Protein AF-B5LDU3-F1 (afdb_monomer_lite)

InterPro domains:
  IPR001356 Homeodomain [PF00046] (6-57)
  IPR001356 Homeodomain [PS50071] (1-59)
  IPR001356 Homeodomain [SM00389] (2-60)
  IPR001356 Homeodomain [cd00086] (3-57)
  IPR009057 Homedomain-like superfamily [SSF46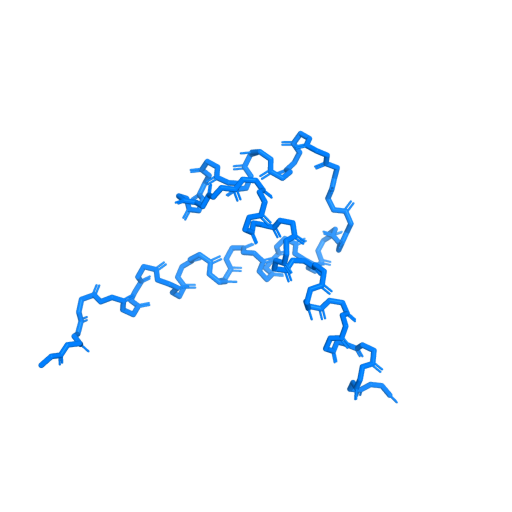689] (3-58)

Radius of gyration: 12.21 Å; chains: 1; bounding box: 24×30×34 Å

Foldseek 3Di:
DDDPVPVLVVVLVVVLVVVCVVPLPDDLVRLVVSCVVSVHDSVVSVVVSVVVVVVVVVVD

pLDDT: mean 85.66, std 15.34, range [44.88, 95.69]

Secondary structure (DSSP, 8-state):
--SSSHHHHHHHHHHHHHHHHH-SS--HHHHHHHHHHHT--HHHHHHHHHHHHHHHHHT-

Structure (mmCIF, N/CA/C/O backbone):
data_AF-B5LDU3-F1
#
_entry.id   AF-B5LDU3-F1
#
loop_
_atom_site.group_PDB
_atom_site.id
_atom_site.type_symbol
_atom_site.label_atom_id
_atom_site.label_alt_id
_atom_site.label_comp_id
_atom_site.label_asym_id
_atom_site.label_entity_id
_atom_site.label_seq_id
_atom_site.pdbx_PDB_ins_code
_atom_site.Cartn_x
_atom_site.Cartn_y
_atom_site.Cartn_z
_atom_site.occupancy
_atom_site.B_iso_or_equiv
_atom_site.auth_seq_id
_atom_site.auth_comp_id
_atom_site.auth_asym_id
_atom_site.auth_atom_id
_atom_site.pdbx_PDB_model_num
ATOM 1 N N . GLY A 1 1 ? 5.289 -20.151 17.656 1.00 54.09 1 GLY A N 1
ATOM 2 C CA . GLY A 1 1 ? 5.056 -18.817 17.074 1.00 54.09 1 GLY A CA 1
ATOM 3 C C . GLY A 1 1 ? 4.410 -18.961 15.710 1.00 54.09 1 GLY A C 1
ATOM 4 O O . GLY A 1 1 ? 4.521 -20.019 15.113 1.00 54.09 1 GLY A O 1
ATOM 5 N N . GLU A 1 2 ? 3.708 -17.918 15.262 1.00 47.19 2 GLU A N 1
ATOM 6 C CA . GLU A 1 2 ? 3.402 -17.609 13.847 1.00 47.19 2 GLU A CA 1
ATOM 7 C C . GLU A 1 2 ? 2.468 -18.499 13.000 1.00 47.19 2 GLU A C 1
ATOM 9 O O . GLU A 1 2 ? 2.825 -18.901 11.901 1.00 47.19 2 GLU A O 1
ATOM 14 N N . GLN A 1 3 ? 1.197 -18.663 13.390 1.00 45.72 3 GLN A N 1
ATOM 15 C CA . GLN A 1 3 ? 0.156 -19.115 12.432 1.00 45.72 3 GLN A CA 1
ATOM 16 C C . GLN A 1 3 ? -1.020 -18.138 12.242 1.00 45.72 3 GLN A C 1
ATOM 18 O O . GLN A 1 3 ? -1.757 -18.244 11.268 1.00 45.72 3 GLN A O 1
ATOM 23 N N . LYS A 1 4 ? -1.173 -17.106 13.087 1.00 44.88 4 LYS A N 1
ATOM 24 C CA . LYS A 1 4 ? -2.306 -16.156 12.986 1.00 44.88 4 LYS A CA 1
ATOM 25 C C . LYS A 1 4 ? -2.038 -14.900 12.139 1.00 44.88 4 LYS A C 1
ATOM 27 O O . LYS A 1 4 ? -2.977 -14.194 11.789 1.00 44.88 4 LYS A O 1
ATOM 32 N N . THR A 1 5 ? -0.790 -14.626 11.750 1.00 51.22 5 THR A N 1
ATOM 33 C CA . THR A 1 5 ? -0.415 -13.346 11.102 1.00 51.22 5 THR A CA 1
ATOM 34 C C . THR A 1 5 ? -0.362 -13.412 9.568 1.00 51.22 5 THR A C 1
ATOM 36 O O . THR A 1 5 ? -0.363 -12.376 8.901 1.00 51.22 5 THR A O 1
ATOM 39 N N . HIS A 1 6 ? -0.322 -14.612 8.980 1.00 49.47 6 HIS A N 1
ATOM 40 C CA . HIS A 1 6 ? -0.124 -14.775 7.534 1.00 49.47 6 HIS A CA 1
ATOM 41 C C . HIS A 1 6 ? -1.371 -14.425 6.712 1.00 49.47 6 HIS A C 1
ATOM 43 O O . HIS A 1 6 ? -1.263 -13.683 5.737 1.00 49.47 6 HIS A O 1
ATOM 49 N N . CYS A 1 7 ? -2.560 -14.838 7.159 1.00 51.53 7 CYS A N 1
ATOM 50 C CA . CYS A 1 7 ? -3.812 -14.562 6.446 1.00 51.53 7 CYS A CA 1
ATOM 51 C C . CYS A 1 7 ? -4.125 -13.057 6.346 1.00 51.53 7 CYS A C 1
ATOM 53 O O . CYS A 1 7 ? -4.643 -12.596 5.330 1.00 51.53 7 CYS A O 1
ATOM 55 N N . PHE A 1 8 ? -3.779 -12.269 7.373 1.00 56.69 8 PHE A N 1
ATOM 56 C CA . PHE A 1 8 ? -4.008 -10.819 7.378 1.00 56.69 8 PHE A CA 1
ATOM 57 C C . PHE A 1 8 ? -3.079 -10.091 6.396 1.00 56.69 8 PHE A C 1
ATOM 59 O O . PHE A 1 8 ? -3.516 -9.256 5.606 1.00 56.69 8 PHE A O 1
ATOM 66 N N . LYS A 1 9 ? -1.791 -10.460 6.378 1.00 67.31 9 LYS A N 1
ATOM 67 C CA . LYS A 1 9 ? -0.814 -9.875 5.448 1.00 67.31 9 LYS A CA 1
ATOM 68 C C . LYS A 1 9 ? -1.059 -10.297 3.999 1.00 67.31 9 LYS A C 1
ATOM 70 O O . LYS A 1 9 ? -0.765 -9.520 3.093 1.00 67.31 9 LYS A O 1
ATOM 75 N N . GLU A 1 10 ? -1.567 -11.504 3.770 1.00 76.00 10 GLU A N 1
ATOM 76 C CA . GLU A 1 10 ? -1.835 -12.018 2.427 1.00 76.00 10 GLU A CA 1
ATOM 77 C C . GLU A 1 10 ? -3.026 -11.322 1.765 1.00 76.00 10 GLU A C 1
ATOM 79 O O . GLU A 1 10 ? -2.881 -10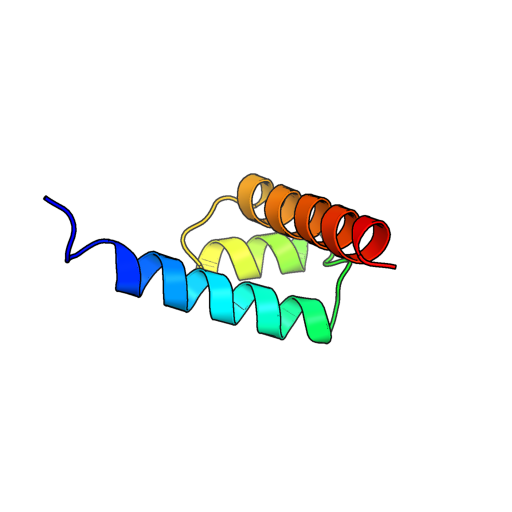.831 0.647 1.00 76.00 10 GLU A O 1
ATOM 84 N N . LYS A 1 11 ? -4.151 -11.156 2.478 1.00 81.50 11 LYS A N 1
ATOM 85 C CA . LYS A 1 11 ? -5.309 -10.398 1.969 1.00 81.50 11 LYS A CA 1
ATOM 86 C C . LYS A 1 11 ? -4.932 -8.962 1.604 1.00 81.50 11 LYS A C 1
ATOM 88 O O . LYS A 1 11 ? -5.221 -8.511 0.498 1.00 81.50 11 LYS A O 1
ATOM 93 N N . THR A 1 12 ? -4.199 -8.279 2.486 1.00 86.56 12 THR A N 1
ATOM 94 C CA . THR A 1 12 ? -3.692 -6.925 2.227 1.00 86.56 12 THR A CA 1
ATOM 95 C C . THR A 1 12 ? -2.746 -6.879 1.024 1.00 86.56 12 THR A C 1
ATOM 97 O O . THR A 1 12 ? -2.852 -5.981 0.189 1.00 86.56 12 THR A O 1
ATOM 100 N N . ARG A 1 13 ? -1.838 -7.855 0.880 1.00 86.56 13 ARG A N 1
ATOM 101 C CA . ARG A 1 13 ? -0.942 -7.935 -0.287 1.00 86.56 13 ARG A CA 1
ATOM 102 C C . ARG A 1 13 ? -1.696 -8.178 -1.585 1.00 86.56 13 ARG A C 1
ATOM 104 O O . ARG A 1 13 ? -1.333 -7.566 -2.585 1.00 86.56 13 ARG A O 1
ATOM 111 N N . ASN A 1 14 ? -2.693 -9.054 -1.579 1.00 90.44 14 ASN A N 1
ATOM 112 C CA . ASN A 1 14 ? -3.477 -9.357 -2.770 1.00 90.44 14 ASN A CA 1
ATOM 113 C C . ASN A 1 14 ? -4.265 -8.124 -3.214 1.00 90.44 14 ASN A C 1
ATOM 115 O O . ASN A 1 14 ? -4.144 -7.733 -4.370 1.00 90.44 14 ASN A O 1
ATOM 119 N N . LEU A 1 15 ? -4.926 -7.422 -2.286 1.00 91.81 15 LEU A N 1
ATOM 120 C CA . LEU A 1 15 ? -5.646 -6.185 -2.597 1.00 91.81 15 LEU A CA 1
ATOM 121 C C . LEU A 1 15 ? -4.732 -5.104 -3.200 1.00 91.81 15 LEU A C 1
ATOM 123 O O . LEU A 1 15 ? -5.078 -4.494 -4.209 1.00 91.81 15 LEU A O 1
ATOM 127 N N . LEU A 1 16 ? -3.547 -4.884 -2.617 1.00 93.62 16 LEU A N 1
ATOM 128 C CA . LEU A 1 16 ? -2.580 -3.910 -3.137 1.00 93.62 16 LEU A CA 1
ATOM 129 C C . LEU A 1 16 ? -2.030 -4.314 -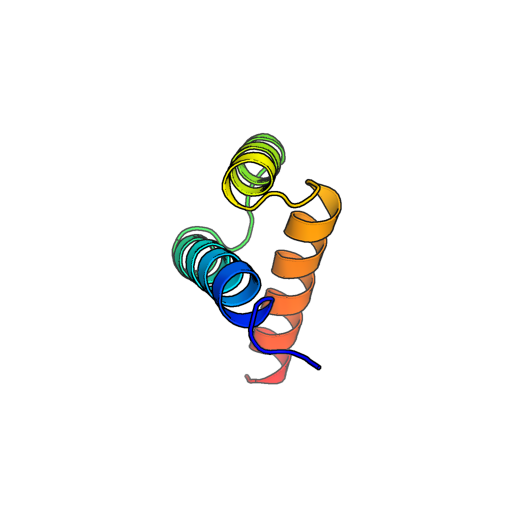4.515 1.00 93.62 16 LEU A C 1
ATOM 131 O O . LEU A 1 16 ? -1.827 -3.448 -5.364 1.00 93.62 16 LEU A O 1
ATOM 135 N N . ARG A 1 17 ? -1.810 -5.614 -4.757 1.00 93.44 17 ARG A N 1
ATOM 136 C CA . ARG A 1 17 ? -1.377 -6.139 -6.065 1.00 93.44 17 ARG A CA 1
ATOM 137 C C . ARG A 1 17 ? -2.442 -5.960 -7.136 1.00 93.44 17 ARG A C 1
ATOM 139 O O . ARG A 1 17 ? -2.112 -5.471 -8.208 1.00 93.44 17 ARG A O 1
ATOM 146 N N . GLU A 1 18 ? -3.691 -6.312 -6.850 1.00 93.88 18 GLU A N 1
ATOM 147 C CA . GLU A 1 18 ? -4.790 -6.126 -7.802 1.00 93.88 18 GLU A CA 1
ATOM 148 C C . GLU A 1 18 ? -4.971 -4.654 -8.168 1.00 93.88 18 GLU A C 1
ATOM 150 O O . GLU A 1 18 ? -5.142 -4.318 -9.337 1.00 93.88 18 GLU A O 1
ATOM 155 N N . TRP A 1 19 ? -4.862 -3.761 -7.181 1.00 94.31 19 TRP A N 1
ATOM 156 C CA . TRP A 1 19 ? -4.895 -2.325 -7.435 1.00 94.31 19 TRP A CA 1
ATOM 157 C C . TRP A 1 19 ? -3.716 -1.846 -8.271 1.00 94.31 19 TRP A C 1
ATOM 159 O O . TRP A 1 19 ? -3.907 -1.050 -9.181 1.00 94.31 19 TRP A O 1
ATOM 169 N N . TYR A 1 20 ? -2.514 -2.347 -7.997 1.00 94.69 20 TYR A N 1
ATOM 170 C CA . TYR A 1 20 ? -1.313 -1.985 -8.744 1.00 94.69 20 TYR A CA 1
ATOM 171 C C . TYR A 1 20 ? -1.405 -2.315 -10.236 1.00 94.69 20 TYR A C 1
ATOM 173 O O . TYR A 1 20 ? -0.923 -1.539 -11.054 1.00 94.69 20 TYR A O 1
ATOM 181 N N . LEU A 1 21 ? -2.044 -3.434 -10.587 1.00 93.25 21 LEU A N 1
ATOM 182 C CA . LEU A 1 21 ? -2.280 -3.813 -11.983 1.00 93.25 21 LEU A CA 1
ATOM 183 C C . LEU A 1 21 ? -3.230 -2.846 -12.707 1.00 93.25 21 LEU A C 1
ATOM 185 O O . LEU A 1 21 ? -3.183 -2.756 -13.929 1.00 93.25 21 LEU A O 1
ATOM 189 N N . ARG A 1 22 ? -4.084 -2.129 -11.965 1.00 93.38 22 ARG A N 1
ATOM 190 C CA . ARG A 1 22 ? -5.038 -1.147 -12.506 1.00 93.38 22 ARG A CA 1
ATOM 191 C C . ARG A 1 22 ? -4.459 0.266 -12.525 1.00 93.38 22 ARG A C 1
ATOM 193 O O . ARG A 1 22 ? -4.601 0.971 -13.514 1.00 93.38 22 ARG A O 1
ATOM 200 N N . ASP A 1 23 ? -3.832 0.673 -11.425 1.00 91.81 23 ASP A N 1
ATOM 201 C CA . ASP A 1 23 ? -3.249 1.998 -11.232 1.00 91.81 23 ASP A CA 1
ATOM 202 C C . ASP A 1 23 ? -1.977 1.902 -10.359 1.00 91.81 23 ASP A C 1
ATOM 204 O O . ASP A 1 23 ? -2.053 1.857 -9.123 1.00 91.81 23 ASP A O 1
ATOM 208 N N . PRO A 1 24 ? -0.778 1.881 -10.973 1.00 92.75 24 PRO A N 1
ATOM 209 C CA . PRO A 1 24 ? 0.485 1.842 -10.243 1.00 92.75 24 PRO A CA 1
ATOM 210 C C . PRO A 1 24 ? 0.859 3.185 -9.589 1.00 92.75 24 PRO A C 1
ATOM 212 O O . PRO A 1 24 ? 1.838 3.235 -8.830 1.00 92.75 24 PRO A O 1
ATOM 215 N N . TYR A 1 25 ? 0.110 4.265 -9.839 1.00 94.88 25 TYR A N 1
ATOM 216 C CA . TYR A 1 25 ? 0.342 5.616 -9.319 1.00 94.88 25 TYR A CA 1
ATOM 217 C C . TYR A 1 25 ? -0.918 6.194 -8.645 1.00 94.88 25 TYR A C 1
ATOM 219 O O . TYR A 1 25 ? -1.387 7.266 -9.028 1.00 94.88 25 TYR A O 1
ATOM 227 N N . PRO A 1 26 ? -1.418 5.564 -7.563 1.00 91.69 26 PRO A N 1
ATOM 228 C CA . PRO A 1 26 ? -2.630 6.025 -6.901 1.00 91.69 26 PRO A CA 1
ATOM 229 C C . PRO A 1 26 ? -2.465 7.454 -6.369 1.00 91.69 26 PRO A C 1
ATOM 231 O O . PRO A 1 26 ? -1.455 7.792 -5.737 1.00 91.69 26 PRO A O 1
ATOM 234 N N . ASN A 1 27 ? -3.483 8.288 -6.569 1.00 93.94 27 ASN A N 1
ATOM 235 C CA . ASN A 1 27 ? -3.539 9.635 -6.000 1.00 93.94 27 ASN A CA 1
ATOM 236 C C . ASN A 1 27 ? -3.715 9.598 -4.456 1.00 93.94 27 ASN A C 1
ATOM 238 O O . ASN A 1 27 ? -3.989 8.538 -3.882 1.00 93.94 27 ASN A O 1
ATOM 242 N N . PRO A 1 28 ? -3.548 10.727 -3.735 1.00 93.38 28 PRO A N 1
ATOM 243 C CA . PRO A 1 28 ? -3.661 10.752 -2.272 1.00 93.38 28 PRO A CA 1
ATOM 244 C C . PRO A 1 28 ? -5.005 10.244 -1.725 1.00 93.38 28 PRO A C 1
ATOM 246 O O . PRO A 1 28 ? -5.016 9.544 -0.711 1.00 93.38 28 PRO A O 1
ATOM 249 N N . GLY A 1 29 ? -6.120 10.536 -2.406 1.00 95.25 29 GLY A N 1
ATOM 250 C CA . GLY A 1 29 ? -7.448 10.039 -2.030 1.00 95.25 29 GLY A CA 1
ATOM 251 C C . GLY A 1 29 ? -7.521 8.516 -2.112 1.00 95.25 29 GLY A C 1
ATOM 252 O O . GLY A 1 29 ? -7.880 7.852 -1.140 1.00 95.25 29 GLY A O 1
ATOM 253 N N . LYS A 1 30 ? -7.034 7.952 -3.220 1.00 93.00 30 LYS A N 1
ATOM 254 C CA . LYS A 1 30 ? -6.984 6.507 -3.445 1.00 93.00 30 LYS A CA 1
ATOM 255 C C . LYS A 1 30 ? -6.080 5.788 -2.447 1.00 93.00 30 LYS A C 1
ATOM 257 O O . LYS A 1 30 ? -6.436 4.726 -1.942 1.00 93.00 30 LYS A O 1
ATOM 262 N N . LYS A 1 31 ? -4.933 6.384 -2.095 1.00 93.75 31 LYS A N 1
ATOM 263 C CA . LYS A 1 31 ? -4.049 5.855 -1.038 1.00 93.75 31 LYS A CA 1
ATOM 264 C C . LYS A 1 31 ? -4.756 5.784 0.314 1.00 93.75 31 LYS A C 1
ATOM 266 O O . LYS A 1 31 ? -4.533 4.827 1.048 1.00 93.75 31 LYS A O 1
ATOM 271 N N . ARG A 1 32 ? -5.593 6.773 0.644 1.00 95.38 32 ARG A N 1
ATOM 272 C CA . ARG A 1 32 ? -6.377 6.795 1.887 1.00 95.38 32 ARG A CA 1
ATOM 273 C C . ARG A 1 32 ? -7.493 5.748 1.879 1.00 95.38 32 ARG A C 1
ATOM 275 O O . ARG A 1 32 ? -7.680 5.074 2.885 1.00 95.38 32 ARG A O 1
ATOM 282 N N . GLU A 1 33 ? -8.176 5.549 0.754 1.00 95.25 33 GLU A N 1
ATOM 283 C CA . GLU A 1 33 ? -9.138 4.445 0.611 1.00 95.25 33 GLU A CA 1
ATOM 284 C C . GLU A 1 33 ? -8.463 3.079 0.795 1.00 95.25 33 GLU A C 1
ATOM 286 O O . GLU A 1 33 ? -8.946 2.239 1.551 1.00 95.25 33 GLU A O 1
ATOM 291 N N . LEU A 1 34 ? -7.307 2.873 0.157 1.00 93.75 34 LEU A N 1
ATOM 292 C CA . LEU A 1 34 ? -6.530 1.641 0.288 1.00 93.75 34 LEU A CA 1
ATOM 293 C C . LEU A 1 34 ? -6.020 1.432 1.713 1.00 93.75 34 LEU A C 1
ATOM 295 O O . LEU A 1 34 ? -6.044 0.309 2.205 1.00 93.75 34 LEU A O 1
ATOM 299 N N . ALA A 1 35 ? -5.591 2.497 2.386 1.00 94.19 35 ALA A N 1
ATOM 300 C CA . ALA A 1 35 ? -5.185 2.467 3.787 1.00 94.19 35 ALA A CA 1
ATOM 301 C C . ALA A 1 35 ? -6.330 1.964 4.682 1.00 94.19 35 ALA A C 1
ATOM 303 O O . ALA A 1 35 ? -6.147 0.998 5.420 1.00 94.19 35 ALA A O 1
ATOM 304 N N . ASN A 1 36 ? -7.533 2.523 4.515 1.00 93.31 36 ASN A N 1
ATOM 305 C CA . ASN A 1 36 ? -8.725 2.086 5.244 1.00 93.31 36 ASN A CA 1
ATOM 306 C C . ASN A 1 36 ? -9.078 0.619 4.952 1.00 93.31 36 ASN A C 1
ATOM 308 O O . ASN A 1 36 ? -9.346 -0.142 5.875 1.00 93.31 36 ASN A O 1
ATOM 312 N N . ALA A 1 37 ? -9.035 0.204 3.683 1.00 90.94 37 ALA A N 1
ATOM 313 C CA . ALA A 1 37 ? -9.376 -1.162 3.279 1.00 90.94 37 ALA A CA 1
ATOM 314 C C . ALA A 1 37 ? -8.346 -2.216 3.730 1.00 90.94 37 ALA A C 1
ATOM 316 O O . ALA A 1 37 ? -8.688 -3.381 3.917 1.00 90.94 37 ALA A O 1
ATOM 317 N N . THR A 1 38 ? -7.080 -1.825 3.889 1.00 89.88 38 THR A N 1
ATOM 318 C CA . THR A 1 38 ? -5.976 -2.734 4.248 1.00 89.88 38 THR A CA 1
ATOM 319 C C . THR A 1 38 ? -5.583 -2.681 5.722 1.00 89.88 38 THR A C 1
ATOM 321 O O . THR A 1 38 ? -4.747 -3.480 6.152 1.00 89.88 38 THR A O 1
ATOM 324 N N . GLY A 1 39 ? -6.142 -1.739 6.489 1.00 90.50 39 GLY A N 1
ATOM 325 C CA . GLY A 1 39 ? -5.716 -1.450 7.861 1.00 90.50 39 GLY A CA 1
ATOM 326 C C . GLY A 1 39 ? -4.291 -0.891 7.951 1.00 90.50 39 GLY A C 1
ATOM 327 O O . GLY A 1 39 ? -3.644 -1.017 8.989 1.00 90.50 39 GLY A O 1
ATOM 328 N N . LEU A 1 40 ? -3.775 -0.323 6.858 1.00 92.12 40 LEU A N 1
ATOM 329 C CA . LEU A 1 40 ? -2.457 0.308 6.791 1.00 92.12 40 LEU A CA 1
ATOM 330 C C . LEU A 1 40 ? -2.583 1.825 6.911 1.00 92.12 40 LEU A C 1
ATOM 332 O O . LEU A 1 40 ? -3.652 2.396 6.732 1.00 92.12 40 LEU A O 1
ATOM 336 N N . THR A 1 41 ? -1.466 2.509 7.138 1.00 93.56 41 THR A N 1
ATOM 337 C CA . THR A 1 41 ? -1.412 3.967 7.003 1.00 93.56 41 THR A CA 1
ATOM 338 C C . THR A 1 41 ? -1.245 4.378 5.534 1.00 93.56 41 THR A C 1
ATOM 340 O O . THR A 1 41 ? -0.624 3.648 4.749 1.00 93.56 41 THR A O 1
ATOM 343 N N . PRO A 1 42 ? -1.705 5.580 5.131 1.00 93.56 42 PRO A N 1
ATOM 344 C CA . PRO A 1 42 ? -1.484 6.094 3.775 1.00 93.56 42 PRO A CA 1
ATOM 345 C C . PRO A 1 42 ? -0.002 6.105 3.365 1.00 93.56 42 PRO A C 1
ATOM 347 O O . PRO A 1 42 ? 0.328 5.860 2.203 1.00 93.56 42 PRO A O 1
ATOM 350 N N . THR A 1 43 ? 0.902 6.323 4.325 1.00 95.12 43 THR A N 1
ATOM 351 C CA . THR A 1 43 ? 2.357 6.261 4.124 1.00 95.12 43 THR A CA 1
ATOM 352 C C . THR A 1 43 ? 2.839 4.843 3.821 1.00 95.12 43 THR A C 1
ATOM 354 O O . THR A 1 43 ? 3.632 4.656 2.899 1.00 95.12 43 THR A O 1
ATOM 357 N N . GLN A 1 44 ? 2.356 3.829 4.551 1.00 94.12 44 GLN A N 1
ATOM 358 C CA . GLN A 1 44 ? 2.689 2.422 4.290 1.00 94.12 44 GLN A CA 1
ATOM 359 C C . GLN A 1 44 ? 2.212 1.983 2.905 1.00 94.12 44 GLN A C 1
ATOM 361 O O . GLN A 1 44 ? 2.978 1.361 2.169 1.00 94.12 44 GLN A O 1
ATOM 366 N N . VAL A 1 45 ? 0.993 2.371 2.519 1.00 94.88 45 VAL A N 1
ATOM 367 C CA . VAL A 1 45 ? 0.474 2.151 1.163 1.00 94.88 45 VAL A CA 1
ATOM 368 C C . VAL A 1 45 ? 1.376 2.850 0.144 1.00 94.88 45 VAL A C 1
ATOM 370 O O . VAL A 1 45 ? 1.886 2.210 -0.771 1.00 94.88 45 VAL A O 1
ATOM 373 N N . GLY A 1 46 ? 1.677 4.137 0.334 1.00 95.62 46 GLY A N 1
ATOM 374 C CA . GLY A 1 46 ? 2.563 4.891 -0.557 1.00 95.62 46 GLY A CA 1
ATOM 375 C C . GLY A 1 46 ? 3.938 4.239 -0.750 1.00 95.62 46 GLY A C 1
ATOM 376 O O . GLY A 1 46 ? 4.415 4.124 -1.881 1.00 95.62 46 GLY A O 1
ATOM 377 N N . ASN A 1 47 ? 4.547 3.758 0.334 1.00 95.69 47 ASN A N 1
ATOM 378 C CA . ASN A 1 47 ? 5.820 3.042 0.290 1.00 95.69 47 ASN A CA 1
ATOM 379 C C . ASN A 1 47 ? 5.706 1.685 -0.404 1.00 95.69 47 ASN A C 1
ATOM 381 O O . ASN A 1 47 ? 6.604 1.326 -1.161 1.00 95.69 47 ASN A O 1
ATOM 385 N N . TRP A 1 48 ? 4.608 0.954 -0.210 1.00 95.25 48 TRP A N 1
ATOM 386 C CA . TRP A 1 48 ? 4.380 -0.306 -0.910 1.00 95.25 48 TRP A CA 1
ATOM 387 C C . TRP A 1 48 ? 4.363 -0.101 -2.432 1.00 95.25 48 TRP A C 1
ATOM 389 O O . TRP A 1 48 ? 5.097 -0.785 -3.142 1.00 95.25 48 TRP A O 1
ATOM 399 N N . PHE A 1 49 ? 3.623 0.900 -2.927 1.00 95.62 49 PHE A N 1
ATOM 400 C CA . PHE A 1 49 ? 3.574 1.223 -4.361 1.00 95.62 49 PHE A CA 1
ATOM 401 C C . PHE A 1 49 ? 4.935 1.695 -4.889 1.00 95.62 49 PHE A C 1
ATOM 403 O O . PHE A 1 49 ? 5.369 1.266 -5.957 1.00 95.62 49 PHE A 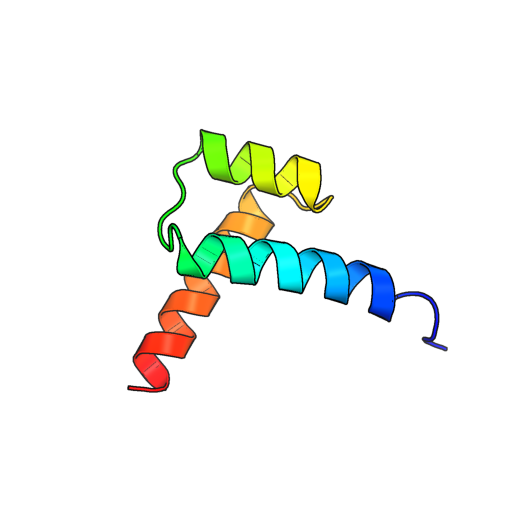O 1
ATOM 410 N N . LYS A 1 50 ? 5.648 2.538 -4.128 1.00 94.94 50 LYS A N 1
ATOM 411 C CA . LYS A 1 50 ? 7.007 2.986 -4.477 1.00 94.94 50 LYS A CA 1
ATOM 412 C C . LYS A 1 50 ? 7.965 1.802 -4.633 1.00 94.94 50 LYS A C 1
ATOM 414 O O . LYS A 1 50 ? 8.606 1.670 -5.673 1.00 94.94 50 LYS A O 1
ATOM 419 N N . ASN A 1 51 ? 8.012 0.926 -3.633 1.00 95.38 51 ASN A N 1
ATOM 420 C CA . ASN A 1 51 ? 8.893 -0.238 -3.621 1.00 95.38 51 ASN A CA 1
ATOM 421 C C . ASN A 1 51 ? 8.499 -1.251 -4.704 1.00 95.38 51 AS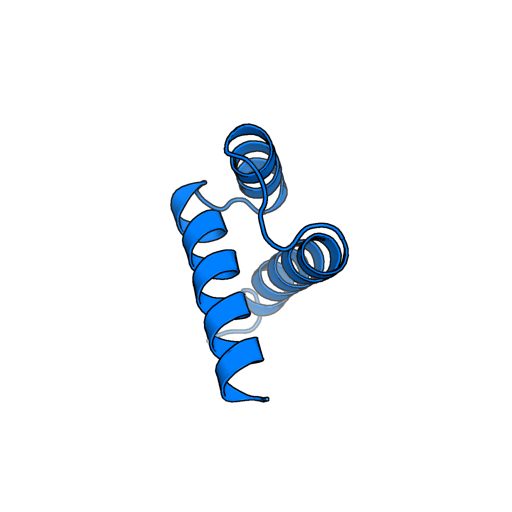N A C 1
ATOM 423 O O . ASN A 1 51 ? 9.366 -1.900 -5.285 1.00 95.38 51 ASN A O 1
ATOM 427 N N . ARG A 1 52 ? 7.200 -1.386 -5.007 1.00 94.56 52 ARG A N 1
ATOM 428 C CA . ARG A 1 52 ? 6.731 -2.274 -6.074 1.00 94.56 52 ARG A CA 1
ATOM 429 C C . ARG A 1 52 ? 7.217 -1.812 -7.447 1.00 94.56 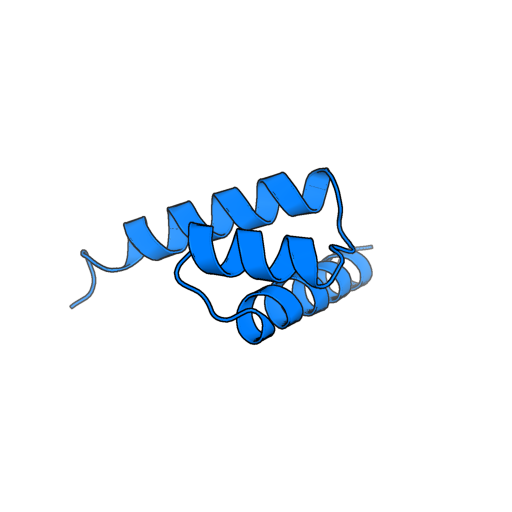52 ARG A C 1
ATOM 431 O O . ARG A 1 52 ? 7.803 -2.621 -8.156 1.00 94.56 52 ARG A O 1
ATOM 438 N N . ARG A 1 53 ? 7.101 -0.517 -7.761 1.00 95.12 53 ARG A N 1
ATOM 439 C CA . ARG A 1 53 ? 7.639 0.051 -9.011 1.00 95.12 53 ARG A CA 1
ATOM 440 C C . ARG A 1 53 ? 9.153 -0.094 -9.126 1.00 95.12 53 ARG A C 1
ATOM 442 O O . ARG A 1 53 ? 9.657 -0.336 -10.214 1.00 95.12 53 ARG A O 1
ATOM 449 N N . GLN A 1 54 ? 9.886 0.056 -8.021 1.00 94.31 54 GLN A N 1
ATOM 450 C CA . GLN A 1 54 ? 11.335 -0.176 -8.018 1.00 94.31 54 GLN A CA 1
ATOM 451 C C . GLN A 1 54 ? 11.676 -1.632 -8.349 1.00 94.31 54 GLN A C 1
ATOM 453 O O . GLN A 1 54 ? 12.570 -1.871 -9.152 1.00 94.31 54 GLN A O 1
ATOM 458 N N . ARG A 1 55 ? 10.943 -2.597 -7.779 1.00 92.56 55 ARG A N 1
ATOM 459 C CA . ARG A 1 55 ? 11.129 -4.023 -8.088 1.00 92.56 55 ARG A CA 1
ATOM 460 C C . ARG A 1 55 ? 10.831 -4.354 -9.545 1.00 92.56 55 ARG A C 1
ATOM 462 O O . ARG A 1 55 ? 11.575 -5.129 -10.120 1.00 92.56 55 ARG A O 1
ATOM 469 N N . ASP A 1 56 ? 9.779 -3.779 -10.119 1.00 90.44 56 ASP A N 1
ATOM 470 C CA . ASP A 1 56 ? 9.428 -4.042 -11.518 1.00 90.44 56 ASP A CA 1
ATOM 471 C C . ASP A 1 56 ? 10.481 -3.469 -12.480 1.00 90.44 56 ASP A C 1
ATOM 473 O O . ASP A 1 56 ? 10.806 -4.114 -13.465 1.00 90.44 56 ASP A O 1
ATOM 477 N N . ARG A 1 57 ? 11.087 -2.312 -12.162 1.00 88.88 57 ARG A N 1
ATOM 478 C CA . ARG A 1 57 ? 12.225 -1.776 -12.935 1.00 88.88 57 ARG A CA 1
ATOM 479 C C . ARG A 1 57 ? 13.496 -2.606 -12.799 1.00 88.88 57 ARG A C 1
ATOM 481 O O . ARG A 1 57 ? 14.262 -2.660 -13.739 1.00 88.88 57 ARG A O 1
ATOM 488 N N . ALA A 1 58 ? 13.746 -3.181 -11.623 1.00 86.56 58 ALA A N 1
ATOM 489 C CA . ALA A 1 58 ? 14.920 -4.022 -11.386 1.00 86.56 58 ALA A CA 1
ATOM 490 C C . ALA A 1 58 ? 14.773 -5.439 -11.971 1.00 86.56 58 ALA A C 1
ATOM 492 O O . ALA A 1 58 ? 15.748 -6.180 -12.014 1.00 86.56 58 ALA A O 1
ATOM 493 N N . ALA A 1 59 ? 13.552 -5.833 -12.341 1.00 77.00 59 ALA A N 1
ATOM 494 C CA . ALA A 1 59 ? 13.241 -7.112 -12.973 1.00 77.00 59 ALA A CA 1
ATOM 495 C C . ALA A 1 59 ? 13.111 -7.011 -14.505 1.00 77.00 59 ALA A C 1
ATOM 497 O O . ALA A 1 59 ? 12.869 -8.034 -15.145 1.00 77.00 59 ALA A O 1
ATOM 498 N N . ALA A 1 60 ? 13.228 -5.800 -15.056 1.00 62.91 60 ALA A N 1
ATOM 499 C CA . ALA A 1 60 ? 13.338 -5.514 -16.483 1.00 62.91 60 ALA A CA 1
ATOM 500 C C . ALA A 1 60 ? 14.816 -5.355 -16.855 1.00 62.91 60 ALA A C 1
ATOM 502 O O . ALA A 1 60 ? 15.168 -5.760 -17.982 1.00 62.91 60 ALA A O 1
#

Organism: Trichoplax adhaerens (NCBI:txid10228)

Sequence (60 aa):
GEQKTHCFKEKTRNLLREWYLRDPYPNPGKKRELANATGLTPTQVGNWFKNRRQRDRAAA